Protein AF-A0A9Q4FGW5-F1 (afdb_monomer)

Solvent-accessible surface area (backbone atoms only — not comparable to full-atom values): 8728 Å² total; per-residue (Å²): 133,59,74,66,63,40,52,56,51,60,73,68,59,62,66,40,82,78,71,84,83,71,75,78,75,81,74,87,67,96,69,98,62,84,68,48,56,50,78,50,90,91,42,80,47,75,45,67,89,88,67,50,71,66,59,52,51,52,50,51,52,51,53,39,51,23,49,29,38,15,55,52,76,27,51,64,86,86,34,42,66,62,17,51,52,43,25,51,51,45,35,30,59,76,64,79,38,66,96,82,73,82,89,78,87,83,75,85,78,68,89,76,76,55,68,71,61,60,53,52,52,55,52,49,52,52,52,58,64,69,66,60,81,78,85,81,133

Sequence (137 aa):
MNTTDNLDYLAACELADCSPSLTAAHQSDEVEKTAEAAVVAGGLIAFGEGVSRQNKDDVMNSFLFATLVANRAFSAETQSDQWYDKFNEVLSKIGWLSTHWNYSRFNAGRQRFTMDEVGLEILGSAITAAALPGPAS

Radius of gyration: 24.51 Å; Cα contacts (8 Å, |Δi|>4): 76; chains: 1; bounding box: 68×37×58 Å

pLDDT: mean 70.68, std 16.22, range [40.19, 90.88]

Secondary structure (DSSP, 8-state):
--HHHHHHHHHH-PPPP--TT-------S------SEEEETTEEEE--TT--HHHHHHHHHHHHHHHHHHHHHS-TTT-HHHHHHHHHHHHHHHTSS-TT--------------HHHHHHHHHHHHHHHHTSPPPP-

Organism: Pseudomonas syringae (NCBI:txid317)

Nearest PDB structures (foldseek):
  8teu-assembly1_X  TM=2.795E-01  e=6.538E+00  Human herpesvirus 5 strain AD169

Foldseek 3Di:
DDLVVLVVVLVPQDFADPPPPDDPPPPPDDDPPPCQWDAAPNDIDGHDPPQDPVNVVVVRVQQNSLQRSLVVVDPCVPPVVSSVVSSVVSCVSVPNDDPPDDDDDDDPPDPPPDVVVVVVVVVVVVVVVVPDDDDDD

Structure (mmCIF, N/CA/C/O backbone):
data_AF-A0A9Q4FGW5-F1
#
_entry.id   AF-A0A9Q4FGW5-F1
#
loop_
_atom_site.group_PDB
_atom_site.id
_atom_site.type_symbol
_atom_site.label_atom_id
_atom_site.label_alt_id
_atom_site.label_comp_id
_atom_site.label_asym_id
_atom_site.label_entity_id
_atom_site.label_seq_id
_atom_site.pdbx_PDB_ins_code
_atom_site.Cartn_x
_atom_site.Cartn_y
_atom_site.Cartn_z
_atom_site.occupancy
_atom_site.B_iso_or_equiv
_atom_site.auth_seq_id
_atom_site.auth_comp_id
_atom_site.auth_asym_id
_atom_site.auth_atom_id
_atom_site.pdbx_PDB_model_num
ATOM 1 N N . MET A 1 1 ? -4.196 -18.764 -9.205 1.00 53.62 1 MET A N 1
ATOM 2 C CA . MET A 1 1 ? -5.269 -17.814 -9.572 1.00 53.62 1 MET A CA 1
ATOM 3 C C . MET A 1 1 ? -5.046 -17.449 -11.025 1.00 53.62 1 MET A C 1
ATOM 5 O O . MET A 1 1 ? -3.896 -17.206 -11.375 1.00 53.62 1 MET A O 1
ATOM 9 N N . ASN A 1 2 ? -6.071 -17.551 -11.872 1.00 69.81 2 ASN A N 1
ATOM 10 C CA . ASN A 1 2 ? -5.929 -17.319 -13.310 1.00 69.81 2 ASN A CA 1
ATOM 11 C C . ASN A 1 2 ? -5.838 -15.808 -13.575 1.00 69.81 2 ASN A C 1
ATOM 13 O O . ASN A 1 2 ? -6.463 -15.024 -12.866 1.00 69.81 2 ASN A O 1
ATOM 17 N N . THR A 1 3 ? -5.080 -15.383 -14.589 1.00 68.00 3 THR A N 1
ATOM 18 C CA . THR A 1 3 ? -4.897 -13.955 -14.926 1.00 68.00 3 THR A CA 1
ATOM 19 C C . THR A 1 3 ? -6.228 -13.227 -15.145 1.00 68.00 3 THR A C 1
ATOM 21 O O . THR A 1 3 ? -6.364 -12.070 -14.761 1.00 68.00 3 THR A O 1
ATOM 24 N N . THR A 1 4 ? -7.228 -13.917 -15.695 1.00 73.81 4 THR A N 1
ATOM 25 C CA . THR A 1 4 ? -8.579 -13.389 -15.933 1.00 73.81 4 THR A CA 1
ATOM 26 C C . THR A 1 4 ? -9.309 -13.039 -14.634 1.00 73.81 4 THR A C 1
ATOM 28 O O . THR A 1 4 ? -9.867 -11.953 -14.531 1.00 73.81 4 THR A O 1
ATOM 31 N N . ASP A 1 5 ? -9.193 -13.882 -13.601 1.00 76.38 5 ASP A N 1
ATOM 32 C CA . ASP A 1 5 ? -9.841 -13.658 -12.299 1.00 76.38 5 ASP A CA 1
ATOM 33 C C . ASP A 1 5 ? -9.329 -12.377 -11.614 1.00 76.38 5 ASP A C 1
ATOM 35 O O . ASP A 1 5 ? -10.052 -11.718 -10.867 1.00 76.38 5 ASP A O 1
ATOM 39 N N . ASN A 1 6 ? -8.060 -12.022 -11.845 1.00 78.62 6 ASN A N 1
ATOM 40 C CA . ASN A 1 6 ? -7.472 -10.801 -11.295 1.00 78.62 6 ASN A CA 1
ATOM 41 C C . ASN A 1 6 ? -7.976 -9.554 -12.029 1.00 78.62 6 ASN A C 1
ATOM 43 O O . ASN A 1 6 ? -8.219 -8.538 -11.387 1.00 78.62 6 ASN A O 1
ATOM 47 N N . LEU A 1 7 ? -8.161 -9.621 -13.349 1.00 78.38 7 LEU A N 1
ATOM 48 C CA . LEU A 1 7 ? -8.679 -8.493 -14.128 1.00 78.38 7 LEU A CA 1
ATOM 49 C C . LEU A 1 7 ? -10.136 -8.184 -13.767 1.00 78.38 7 LEU A C 1
ATOM 51 O O . LEU A 1 7 ? -10.475 -7.019 -13.564 1.00 78.38 7 LEU A O 1
ATOM 55 N N . ASP A 1 8 ? -10.961 -9.218 -13.602 1.00 81.25 8 ASP A N 1
ATOM 56 C CA . ASP A 1 8 ? -12.353 -9.064 -13.168 1.00 81.25 8 ASP A CA 1
ATOM 57 C C . ASP A 1 8 ? -12.439 -8.455 -11.760 1.00 81.25 8 ASP A C 1
ATOM 59 O O . ASP A 1 8 ? -13.256 -7.571 -11.498 1.00 81.25 8 ASP A O 1
ATOM 63 N N . TYR A 1 9 ? -11.542 -8.865 -10.858 1.00 81.31 9 TYR A N 1
ATOM 64 C CA . TYR A 1 9 ? -11.434 -8.282 -9.521 1.00 81.31 9 TYR A CA 1
ATOM 65 C C . TYR A 1 9 ? -11.062 -6.794 -9.557 1.00 81.31 9 TYR A C 1
ATOM 67 O O . TYR A 1 9 ? -11.653 -5.990 -8.835 1.00 81.31 9 TYR A O 1
ATOM 75 N N . LEU A 1 10 ? -10.093 -6.417 -10.396 1.00 80.31 10 LEU A N 1
ATOM 76 C CA . LEU A 1 10 ? -9.658 -5.026 -10.530 1.00 80.31 10 LEU A CA 1
ATOM 77 C C . LEU A 1 10 ? -10.776 -4.137 -11.075 1.00 80.31 10 LEU A C 1
ATOM 79 O O . LEU A 1 10 ? -10.964 -3.031 -10.577 1.00 80.31 10 LEU A O 1
ATOM 83 N N . ALA A 1 11 ? -11.545 -4.630 -12.047 1.00 80.31 11 ALA A N 1
ATOM 84 C CA . ALA A 1 11 ? -12.679 -3.903 -12.611 1.00 80.31 11 ALA A CA 1
ATOM 85 C C . ALA A 1 11 ? -13.827 -3.706 -11.605 1.00 80.31 11 ALA A C 1
ATOM 87 O O . ALA A 1 11 ? -14.559 -2.723 -11.693 1.00 80.31 11 ALA A O 1
ATOM 88 N N . ALA A 1 12 ? -13.981 -4.623 -10.647 1.00 81.56 12 ALA A N 1
ATOM 89 C CA . ALA A 1 12 ? -15.026 -4.567 -9.627 1.00 81.56 12 ALA A CA 1
ATOM 90 C C . ALA A 1 12 ? -14.671 -3.688 -8.413 1.00 81.56 12 ALA A C 1
ATOM 92 O O . ALA A 1 12 ? -15.526 -3.439 -7.563 1.00 81.56 12 ALA A O 1
ATOM 93 N N . CYS A 1 13 ? -13.419 -3.240 -8.292 1.00 80.75 13 CYS A N 1
ATOM 94 C CA . CYS A 1 13 ? -12.980 -2.429 -7.164 1.00 80.75 13 CYS A CA 1
ATOM 95 C C . CYS A 1 13 ? -13.549 -1.003 -7.246 1.00 80.75 13 CYS A C 1
ATOM 97 O O . CYS A 1 13 ? -13.153 -0.205 -8.093 1.00 80.75 13 CYS A O 1
ATOM 99 N N . GLU A 1 14 ? -14.438 -0.658 -6.314 1.00 79.12 14 GLU A N 1
ATOM 100 C CA . GLU A 1 14 ? -14.851 0.727 -6.093 1.00 79.12 14 GLU A CA 1
ATOM 101 C C . GLU A 1 14 ? -13.736 1.501 -5.380 1.00 79.12 14 GLU A C 1
ATOM 103 O O . GLU A 1 14 ? -13.194 1.056 -4.365 1.00 79.12 14 GLU A O 1
ATOM 108 N N . LEU A 1 15 ? -13.404 2.681 -5.899 1.00 80.50 15 LEU A N 1
ATOM 109 C CA . LEU A 1 15 ? -12.390 3.557 -5.322 1.00 80.50 15 LEU A CA 1
ATOM 110 C C . LEU A 1 15 ? -13.055 4.576 -4.400 1.00 80.50 15 LEU A C 1
ATOM 112 O O . LEU A 1 15 ? -14.123 5.102 -4.711 1.00 80.50 15 LEU A O 1
ATOM 116 N N . ALA A 1 16 ? -12.428 4.861 -3.260 1.00 74.94 16 ALA A N 1
ATOM 117 C CA . ALA A 1 16 ? -12.842 5.985 -2.436 1.00 74.94 16 ALA A CA 1
ATOM 118 C C . ALA A 1 16 ? -12.684 7.291 -3.226 1.00 74.94 16 ALA A C 1
ATOM 120 O O . ALA A 1 16 ? -11.712 7.452 -3.970 1.00 74.94 16 ALA A O 1
ATOM 121 N N . ASP A 1 17 ? -13.611 8.231 -3.030 1.00 69.44 17 ASP A N 1
ATOM 122 C CA . ASP A 1 17 ? -13.451 9.578 -3.563 1.00 69.44 17 ASP A CA 1
ATOM 123 C C . ASP A 1 17 ? -12.144 10.158 -3.030 1.00 69.44 17 ASP A C 1
ATOM 125 O O . ASP A 1 17 ? -11.882 10.163 -1.821 1.00 69.44 17 ASP A O 1
ATOM 129 N N . CYS A 1 18 ? -11.300 10.621 -3.949 1.00 51.88 18 CYS A N 1
ATOM 130 C CA . CYS A 1 18 ? -10.060 11.280 -3.593 1.00 51.88 18 CYS A CA 1
ATOM 131 C C . CYS A 1 18 ? -10.438 12.605 -2.921 1.00 51.88 18 CYS A C 1
ATOM 133 O O . CYS A 1 18 ? -10.700 13.602 -3.595 1.00 51.88 18 CYS A O 1
ATOM 135 N N . SER A 1 19 ? -10.536 12.613 -1.589 1.00 51.50 19 SER A N 1
ATOM 136 C CA . SER A 1 19 ? -10.643 13.867 -0.851 1.00 51.50 19 SER A CA 1
ATOM 137 C C . SER A 1 19 ? -9.413 14.696 -1.244 1.00 51.50 19 SER A C 1
ATOM 139 O O . SER A 1 19 ? -8.301 14.159 -1.195 1.00 51.50 19 SER A O 1
ATOM 141 N N . PRO A 1 20 ? -9.566 15.953 -1.699 1.00 45.78 20 PRO A N 1
ATOM 142 C CA . PRO A 1 20 ? -8.519 16.711 -2.388 1.00 45.78 20 PRO A CA 1
ATOM 143 C C . PRO A 1 20 ? -7.429 17.220 -1.432 1.00 45.78 20 PRO A C 1
ATOM 145 O O . PRO A 1 20 ? -6.968 18.352 -1.541 1.00 45.78 20 PRO A O 1
ATOM 148 N N . SER A 1 21 ? -7.030 16.424 -0.444 1.00 45.41 21 SER A N 1
ATOM 149 C CA . SER A 1 21 ? -6.097 16.865 0.582 1.00 45.41 21 SER A CA 1
ATOM 150 C C . SER A 1 21 ? -4.646 16.799 0.132 1.00 45.41 21 SER A C 1
ATOM 152 O O . SER A 1 21 ? -3.860 17.577 0.649 1.00 45.41 21 SER A O 1
ATOM 154 N N . LEU A 1 22 ? -4.281 15.981 -0.858 1.00 43.75 22 LEU A N 1
ATOM 155 C CA . LEU A 1 22 ? -2.959 16.024 -1.487 1.00 43.75 22 LEU A CA 1
ATOM 156 C C . LEU A 1 22 ? -3.075 15.496 -2.918 1.00 43.75 22 LEU A C 1
ATOM 158 O O . LEU A 1 22 ? -2.899 14.306 -3.172 1.00 43.75 22 LEU A O 1
ATOM 162 N N . THR A 1 23 ? -3.390 16.376 -3.867 1.00 40.19 23 THR A N 1
ATOM 163 C CA . THR A 1 23 ? -3.107 16.114 -5.279 1.00 40.19 23 THR A CA 1
ATOM 164 C C . THR A 1 23 ? -1.629 15.752 -5.369 1.00 40.19 23 THR A C 1
ATOM 166 O O . THR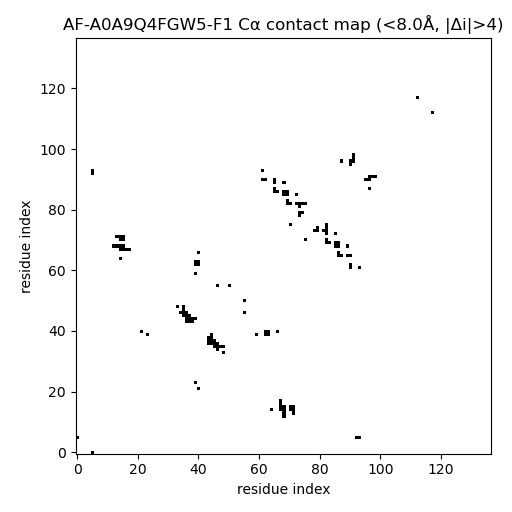 A 1 23 ? -0.770 16.594 -5.106 1.00 40.19 23 THR A O 1
ATOM 169 N N . ALA A 1 24 ? -1.323 14.499 -5.714 1.00 50.66 24 ALA A N 1
ATOM 170 C CA . ALA A 1 24 ? -0.016 14.167 -6.250 1.00 50.66 24 ALA A CA 1
ATOM 171 C C . ALA A 1 24 ? 0.160 15.095 -7.450 1.00 50.66 24 ALA A C 1
ATOM 173 O O . ALA A 1 24 ? -0.548 14.961 -8.449 1.00 50.66 24 ALA A O 1
ATOM 174 N N . ALA A 1 25 ? 0.996 16.120 -7.295 1.00 43.75 25 ALA A N 1
ATOM 175 C CA . ALA A 1 25 ? 1.327 16.999 -8.390 1.00 43.75 25 ALA A CA 1
ATOM 176 C C . ALA A 1 25 ? 1.893 16.097 -9.484 1.00 43.75 25 ALA A C 1
ATOM 178 O O . ALA A 1 25 ? 2.998 15.570 -9.357 1.00 43.75 25 ALA A O 1
ATOM 179 N N . HIS A 1 26 ? 1.118 15.885 -10.547 1.00 47.84 26 HIS A N 1
ATOM 180 C CA . HIS A 1 26 ? 1.668 15.429 -11.805 1.00 47.84 26 HIS A CA 1
ATOM 181 C C . HIS A 1 26 ? 2.501 16.600 -12.323 1.00 47.84 26 HIS A C 1
ATOM 183 O O . HIS A 1 26 ? 2.030 17.435 -13.090 1.00 47.84 26 HIS A O 1
ATOM 189 N N . GLN A 1 27 ? 3.711 16.734 -11.785 1.00 42.12 27 GLN A N 1
ATOM 190 C CA . GLN A 1 27 ? 4.684 17.705 -12.240 1.00 42.12 27 GLN A CA 1
ATOM 191 C C . GLN A 1 27 ? 5.262 17.156 -13.542 1.00 42.12 27 GLN A C 1
ATOM 193 O O . GLN A 1 27 ? 6.277 16.464 -13.587 1.00 42.12 27 GLN A O 1
ATOM 198 N N . SER A 1 28 ? 4.539 17.427 -14.621 1.00 49.47 28 SER A N 1
ATOM 199 C CA . SER A 1 28 ? 5.106 17.545 -15.951 1.00 49.47 28 SER A CA 1
ATOM 200 C C . SER A 1 28 ? 5.941 18.827 -15.979 1.00 49.47 28 SER A C 1
ATOM 202 O O . SER A 1 28 ? 5.411 19.876 -16.315 1.00 49.47 28 SER A O 1
ATOM 204 N N . ASP A 1 29 ? 7.182 18.754 -15.491 1.00 40.44 29 ASP A N 1
ATOM 205 C CA . ASP A 1 29 ? 8.334 19.478 -16.052 1.00 40.44 29 ASP A CA 1
ATOM 206 C C . ASP A 1 29 ? 9.633 19.156 -15.282 1.00 40.44 29 ASP A C 1
ATOM 208 O O . ASP A 1 29 ? 9.776 19.449 -14.096 1.00 40.44 29 ASP A O 1
ATOM 212 N N . GLU A 1 30 ? 10.561 18.511 -15.995 1.00 49.81 30 GLU A N 1
ATOM 213 C CA . GLU A 1 30 ? 11.989 18.855 -16.079 1.00 49.81 30 GLU A CA 1
ATOM 214 C C . GLU A 1 30 ? 12.704 19.325 -14.789 1.00 49.81 30 GLU A C 1
ATOM 216 O O . GLU A 1 30 ? 13.130 20.471 -14.687 1.00 49.81 30 GLU A O 1
AT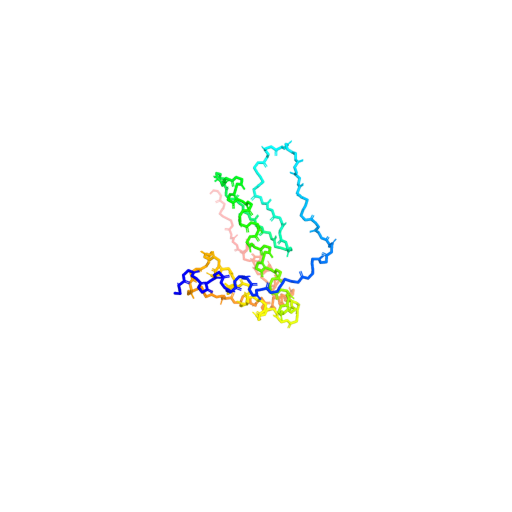OM 221 N N . VAL A 1 31 ? 12.959 18.408 -13.848 1.00 41.88 31 VAL A N 1
ATOM 222 C CA . VAL A 1 31 ? 14.269 18.300 -13.173 1.00 41.88 31 VAL A CA 1
ATOM 223 C C . VAL A 1 31 ? 14.511 16.817 -12.905 1.00 41.88 31 VAL A C 1
ATOM 225 O O . VAL A 1 31 ? 13.873 16.219 -12.039 1.00 41.88 31 VAL A O 1
ATOM 228 N N . GLU A 1 32 ? 15.444 16.213 -13.639 1.00 48.41 32 GLU A N 1
ATOM 229 C CA . GLU A 1 32 ? 15.972 14.868 -13.391 1.00 48.41 32 GLU A CA 1
ATOM 230 C C . GLU A 1 32 ? 16.806 14.866 -12.097 1.00 48.41 32 GLU A C 1
ATOM 232 O O . GLU A 1 32 ? 18.022 14.713 -12.080 1.00 48.41 32 GLU A O 1
ATOM 237 N N . LYS A 1 33 ? 16.145 15.096 -10.966 1.00 48.09 33 LYS A N 1
ATOM 238 C CA . LYS A 1 33 ? 16.661 14.716 -9.663 1.00 48.09 33 LYS A CA 1
ATOM 239 C C . LYS A 1 33 ? 15.972 13.406 -9.359 1.00 48.09 33 LYS A C 1
ATOM 241 O O . LYS A 1 33 ? 14.769 13.400 -9.116 1.00 48.09 33 LYS A O 1
ATOM 246 N N . THR A 1 34 ? 16.712 12.304 -9.441 1.00 55.47 34 THR A N 1
ATOM 247 C CA . THR A 1 34 ? 16.261 10.969 -9.044 1.00 55.47 34 THR A CA 1
ATOM 248 C C . THR A 1 34 ? 15.572 11.083 -7.689 1.00 55.47 34 THR A C 1
ATOM 250 O O . THR A 1 34 ? 16.238 11.158 -6.663 1.00 55.47 34 THR A O 1
ATOM 253 N N . ALA A 1 35 ? 14.238 11.177 -7.678 1.00 58.34 35 ALA A N 1
ATOM 254 C CA . ALA A 1 35 ? 13.490 11.234 -6.436 1.00 58.34 35 ALA A CA 1
ATOM 255 C C . ALA A 1 35 ? 13.731 9.893 -5.744 1.00 58.34 35 ALA A C 1
ATOM 257 O O . ALA A 1 35 ? 13.319 8.841 -6.243 1.00 58.34 35 ALA A O 1
ATOM 258 N N . GLU A 1 36 ? 14.527 9.944 -4.683 1.00 72.31 36 GLU A N 1
ATOM 259 C CA . GLU A 1 36 ? 14.948 8.797 -3.881 1.00 72.31 36 GLU A CA 1
ATOM 260 C C . GLU A 1 36 ? 13.845 8.404 -2.894 1.00 72.31 36 GLU A C 1
ATOM 262 O O . GLU A 1 36 ? 13.839 7.303 -2.364 1.00 72.31 36 GLU A O 1
ATOM 267 N N . ALA A 1 37 ? 12.856 9.279 -2.692 1.00 78.00 37 ALA A N 1
ATOM 268 C CA . ALA A 1 37 ? 11.631 8.963 -1.984 1.00 78.00 37 ALA A CA 1
ATOM 269 C C . ALA A 1 37 ? 10.441 9.779 -2.511 1.00 78.00 37 ALA A C 1
ATOM 271 O O . ALA A 1 37 ? 10.613 10.890 -3.015 1.00 78.00 37 ALA A O 1
ATOM 272 N N . ALA A 1 38 ? 9.236 9.230 -2.368 1.00 82.44 38 ALA A N 1
ATOM 273 C CA . ALA A 1 38 ? 7.966 9.878 -2.675 1.00 82.44 38 ALA A CA 1
ATOM 274 C C . ALA A 1 38 ? 6.945 9.617 -1.560 1.00 82.44 38 ALA A C 1
ATOM 276 O O . ALA A 1 38 ? 6.966 8.567 -0.920 1.00 82.44 38 ALA A O 1
ATOM 277 N N . VAL A 1 39 ? 6.034 10.566 -1.341 1.00 83.12 39 VAL A N 1
ATOM 278 C CA . VAL A 1 39 ? 4.896 10.394 -0.429 1.00 83.12 39 VAL A CA 1
ATOM 279 C C . VAL A 1 39 ? 3.650 10.112 -1.259 1.00 83.12 39 VAL A C 1
ATOM 281 O O . VAL A 1 39 ? 3.278 10.924 -2.104 1.00 83.12 39 VAL A O 1
ATOM 284 N N . VAL A 1 40 ? 2.998 8.976 -1.020 1.00 81.81 40 VAL A N 1
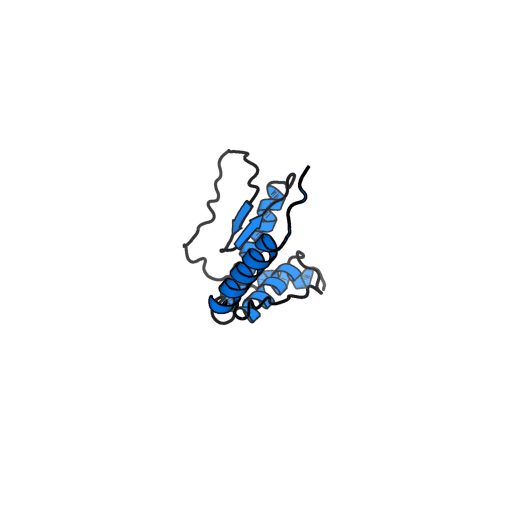ATOM 285 C CA . VAL A 1 40 ? 1.808 8.529 -1.755 1.00 81.81 40 VAL A CA 1
ATOM 286 C C . VAL A 1 40 ? 0.737 8.109 -0.762 1.00 81.81 40 VAL A C 1
ATOM 288 O O . VAL A 1 40 ? 0.979 7.257 0.085 1.00 81.81 40 VAL A O 1
ATOM 291 N N . ALA A 1 41 ? -0.449 8.717 -0.856 1.00 78.25 41 ALA A N 1
ATOM 292 C CA . ALA A 1 41 ? -1.609 8.391 -0.021 1.00 78.25 41 ALA A CA 1
ATOM 293 C C . ALA A 1 41 ? -1.324 8.366 1.502 1.00 78.25 41 ALA A C 1
ATOM 295 O O . ALA A 1 41 ? -1.903 7.578 2.243 1.00 78.25 41 ALA A O 1
ATOM 296 N N . GLY A 1 42 ? -0.406 9.224 1.964 1.00 77.94 42 GLY A N 1
ATOM 297 C CA . GLY A 1 42 ? 0.023 9.302 3.367 1.00 77.94 42 GLY A CA 1
ATOM 298 C C . GLY A 1 42 ? 1.158 8.345 3.761 1.00 77.94 42 GLY A C 1
ATOM 299 O O . GLY A 1 42 ? 1.649 8.437 4.882 1.00 77.94 42 GLY A O 1
ATOM 300 N N . GLY A 1 43 ? 1.611 7.467 2.860 1.00 77.94 43 GLY A N 1
ATOM 301 C CA . GLY A 1 43 ? 2.777 6.598 3.044 1.00 77.94 43 GLY A CA 1
ATOM 302 C C . GLY A 1 43 ? 4.045 7.154 2.390 1.00 77.94 43 GLY A C 1
ATOM 303 O O . GLY A 1 43 ? 3.972 7.842 1.376 1.00 77.94 43 GLY A O 1
ATOM 304 N N . LEU A 1 44 ? 5.215 6.847 2.959 1.00 83.31 44 LEU A N 1
ATOM 305 C CA . LEU A 1 44 ? 6.524 7.182 2.388 1.00 83.31 44 LEU A CA 1
ATOM 306 C C . LEU A 1 44 ? 7.102 5.962 1.660 1.00 83.31 44 LEU A C 1
ATOM 308 O O . LEU A 1 44 ? 7.253 4.899 2.259 1.00 83.31 44 LEU A O 1
ATOM 312 N N . ILE A 1 45 ? 7.458 6.131 0.390 1.00 85.19 45 ILE A N 1
ATOM 313 C CA . ILE A 1 45 ? 8.088 5.110 -0.450 1.00 85.19 45 ILE A CA 1
ATOM 314 C C . ILE A 1 45 ? 9.500 5.581 -0.773 1.00 85.19 45 ILE A C 1
ATOM 316 O O . ILE A 1 45 ? 9.662 6.637 -1.378 1.00 85.19 45 ILE A O 1
ATOM 320 N N . ALA A 1 46 ? 10.513 4.808 -0.384 1.00 86.06 46 ALA A N 1
ATOM 321 C CA . ALA A 1 46 ? 11.900 5.046 -0.773 1.00 86.06 46 ALA A CA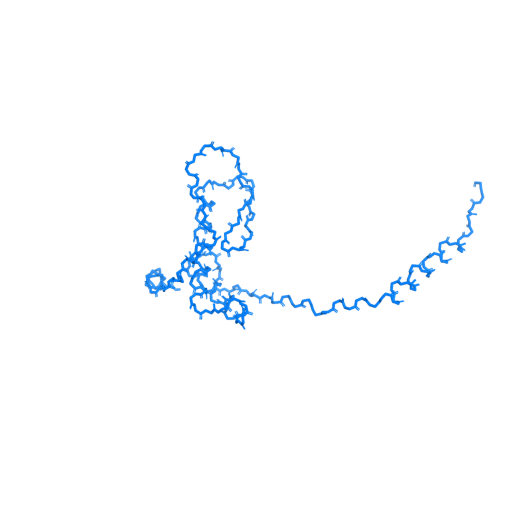 1
ATOM 322 C C . ALA A 1 46 ? 12.260 4.189 -1.996 1.00 86.06 46 ALA A C 1
ATOM 324 O O . ALA A 1 46 ? 11.949 2.999 -2.046 1.00 86.06 46 ALA A O 1
ATOM 325 N N . PHE A 1 47 ? 12.926 4.793 -2.974 1.00 85.44 47 PHE A N 1
ATOM 326 C CA . PHE A 1 47 ? 13.413 4.156 -4.189 1.00 85.44 47 PHE A CA 1
ATOM 327 C C . PHE A 1 47 ? 14.931 4.034 -4.134 1.00 85.44 47 PHE A C 1
ATOM 329 O O . PHE A 1 47 ? 15.627 5.022 -3.916 1.00 85.44 47 PHE A O 1
ATOM 336 N N . GLY A 1 48 ? 15.439 2.829 -4.390 1.00 83.38 48 GLY A N 1
ATOM 337 C CA . GLY A 1 48 ? 16.872 2.618 -4.562 1.00 83.38 48 GLY A CA 1
ATOM 338 C C . GLY A 1 48 ? 17.427 3.333 -5.798 1.00 83.38 48 GLY A C 1
ATOM 339 O O . GLY A 1 48 ? 16.696 3.710 -6.722 1.00 83.38 48 GLY A O 1
ATOM 340 N N . GLU A 1 49 ? 18.746 3.485 -5.826 1.00 79.94 49 GLU A N 1
ATOM 341 C CA . GLU A 1 49 ? 19.456 3.982 -6.999 1.00 79.94 49 GLU A CA 1
ATOM 342 C C . GLU A 1 49 ? 19.236 3.046 -8.204 1.00 79.94 49 GLU A C 1
ATOM 344 O O . GLU A 1 49 ? 19.178 1.823 -8.065 1.00 79.94 49 GLU A O 1
ATOM 349 N N . GLY A 1 50 ? 19.068 3.617 -9.400 1.00 80.31 50 GLY A N 1
ATOM 350 C CA . GLY A 1 50 ? 18.868 2.850 -10.636 1.00 80.31 50 GLY A CA 1
ATOM 351 C C . GLY A 1 50 ? 17.427 2.408 -10.928 1.00 80.31 50 GLY A C 1
ATOM 352 O O . GLY A 1 50 ? 17.188 1.782 -11.960 1.00 80.31 50 GLY A O 1
ATOM 353 N N . VAL A 1 51 ? 16.444 2.751 -10.086 1.00 82.31 51 VAL A N 1
ATOM 354 C CA . VAL A 1 51 ? 15.025 2.522 -10.418 1.00 82.31 51 VAL A CA 1
ATOM 355 C C . VAL A 1 51 ? 14.590 3.496 -11.518 1.00 82.31 51 VAL A C 1
ATOM 357 O O . VAL A 1 51 ? 14.688 4.715 -11.354 1.00 82.31 51 VAL A O 1
ATOM 360 N N . SER A 1 52 ? 14.090 2.960 -12.634 1.00 85.75 52 SER A N 1
ATOM 361 C CA . SER A 1 52 ? 13.603 3.760 -13.764 1.00 85.75 52 SER A CA 1
ATOM 362 C C . SER A 1 52 ? 12.397 4.617 -13.369 1.00 85.75 52 SER A C 1
ATOM 364 O O . SER A 1 52 ? 11.627 4.255 -12.480 1.00 85.75 52 SER A O 1
ATOM 366 N N . ARG A 1 53 ? 12.187 5.740 -14.066 1.00 83.25 53 ARG A N 1
ATOM 367 C CA . ARG A 1 53 ? 11.014 6.601 -13.844 1.00 83.25 53 ARG A CA 1
ATOM 368 C C . ARG A 1 53 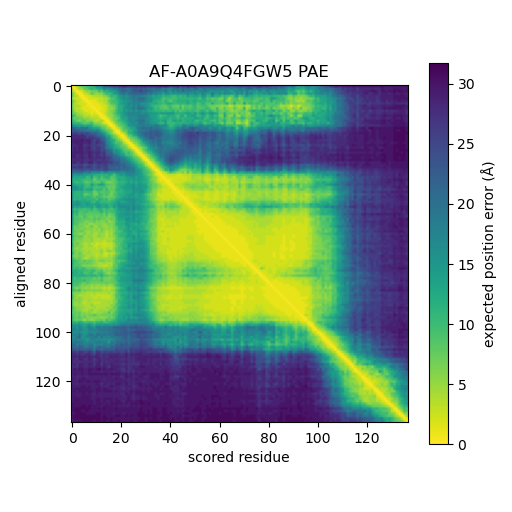? 9.699 5.828 -13.982 1.00 83.25 53 ARG A C 1
ATOM 370 O O . ARG A 1 53 ? 8.847 5.947 -13.112 1.00 83.25 53 ARG A O 1
ATOM 377 N N . GLN A 1 54 ? 9.585 4.986 -15.010 1.00 86.44 54 GLN A N 1
ATOM 378 C CA . GLN A 1 54 ? 8.399 4.158 -15.230 1.00 86.44 54 GLN A CA 1
ATOM 379 C C . GLN A 1 54 ? 8.125 3.233 -14.041 1.00 86.44 54 GLN A C 1
ATOM 381 O O . GLN A 1 54 ? 7.009 3.197 -13.539 1.00 86.44 54 GLN A O 1
ATOM 386 N N . ASN A 1 55 ? 9.153 2.552 -13.527 1.00 86.00 55 ASN A N 1
ATOM 387 C CA . ASN A 1 55 ? 8.980 1.652 -12.391 1.00 86.00 55 ASN A CA 1
ATOM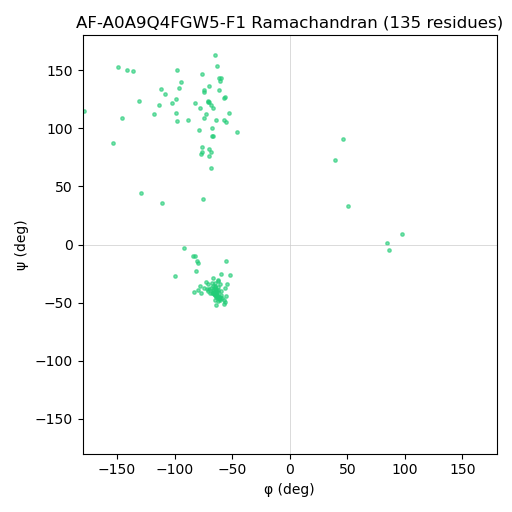 388 C C . ASN A 1 55 ? 8.558 2.414 -11.128 1.00 86.00 55 ASN A C 1
ATOM 390 O O . ASN A 1 55 ? 7.772 1.898 -10.337 1.00 86.00 55 ASN A O 1
ATOM 394 N N . LYS A 1 56 ? 9.060 3.641 -10.927 1.00 85.81 56 LYS A N 1
ATOM 395 C CA . LYS A 1 56 ? 8.600 4.501 -9.826 1.00 85.81 56 LYS A CA 1
ATOM 396 C C . LYS A 1 56 ? 7.124 4.838 -9.988 1.00 85.81 56 LYS A C 1
ATOM 398 O O . LYS A 1 56 ? 6.367 4.668 -9.037 1.00 85.81 56 LYS A O 1
ATOM 403 N N . ASP A 1 57 ? 6.719 5.264 -11.182 1.00 86.50 57 ASP A N 1
ATOM 404 C CA . ASP A 1 57 ? 5.330 5.611 -11.489 1.00 86.50 57 ASP A CA 1
ATOM 405 C C . ASP A 1 57 ? 4.397 4.404 -11.276 1.00 86.50 57 ASP A C 1
ATOM 407 O O . ASP A 1 57 ? 3.360 4.535 -10.626 1.00 86.50 57 ASP A O 1
ATOM 411 N N . ASP A 1 58 ? 4.796 3.209 -11.714 1.00 87.56 58 ASP A N 1
ATOM 412 C CA . ASP A 1 58 ? 4.019 1.975 -11.546 1.00 87.56 58 ASP A CA 1
ATOM 413 C C . ASP A 1 58 ? 3.839 1.593 -10.069 1.00 87.56 58 ASP A C 1
ATOM 415 O O . ASP A 1 58 ? 2.737 1.221 -9.648 1.00 87.56 58 ASP A O 1
ATOM 419 N N . VAL A 1 59 ? 4.896 1.730 -9.259 1.00 88.44 59 VAL A N 1
ATOM 420 C CA . VAL A 1 59 ? 4.842 1.498 -7.806 1.00 88.44 59 VAL A CA 1
ATOM 421 C C . VAL A 1 59 ? 3.921 2.514 -7.133 1.00 88.44 59 VAL A C 1
ATOM 423 O O . VAL A 1 59 ? 3.053 2.126 -6.351 1.00 88.44 59 VAL A O 1
ATOM 426 N N . MET A 1 60 ? 4.070 3.804 -7.447 1.00 88.81 60 MET A N 1
ATOM 427 C CA . MET A 1 60 ? 3.247 4.865 -6.857 1.00 88.81 60 MET A CA 1
ATOM 428 C C . MET A 1 60 ? 1.767 4.687 -7.210 1.00 88.81 60 MET A C 1
ATOM 430 O O . MET A 1 60 ? 0.912 4.752 -6.327 1.00 88.81 60 MET A O 1
ATOM 434 N N . ASN A 1 61 ? 1.459 4.399 -8.475 1.00 89.50 61 ASN A N 1
ATOM 435 C CA . ASN A 1 61 ? 0.089 4.180 -8.935 1.00 89.50 61 ASN A CA 1
ATOM 436 C C . ASN A 1 61 ? -0.537 2.940 -8.288 1.00 89.50 61 ASN A C 1
ATOM 438 O O . ASN A 1 61 ? -1.680 2.992 -7.833 1.00 89.50 61 ASN A O 1
ATOM 442 N N . SER A 1 62 ? 0.218 1.845 -8.185 1.00 89.88 62 SER A N 1
ATOM 443 C CA . SER A 1 62 ? -0.257 0.615 -7.541 1.00 89.88 62 SER A CA 1
ATOM 444 C C . SER A 1 62 ? -0.521 0.810 -6.048 1.00 89.88 62 SER A C 1
ATOM 446 O O . SER A 1 62 ? -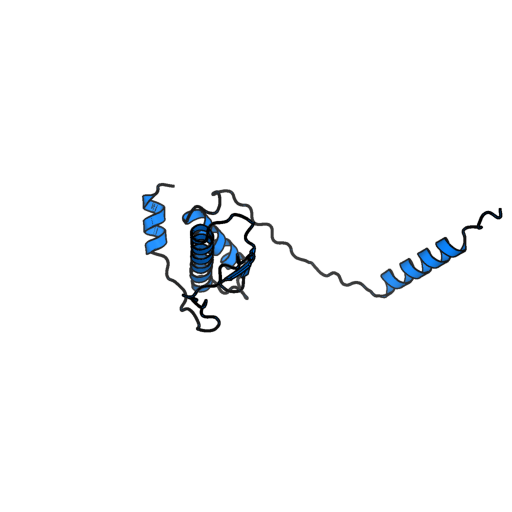1.537 0.348 -5.527 1.00 89.88 62 SER A O 1
ATOM 448 N N . PHE A 1 63 ? 0.369 1.529 -5.360 1.00 90.12 63 PHE A N 1
ATOM 449 C CA . PHE A 1 63 ? 0.221 1.854 -3.944 1.00 90.12 63 PHE A CA 1
ATOM 450 C C . PHE A 1 63 ? -1.002 2.743 -3.691 1.00 90.12 63 PHE A C 1
ATOM 452 O O . PHE A 1 63 ? -1.791 2.487 -2.776 1.00 90.12 63 PHE A O 1
ATOM 459 N N . LEU A 1 64 ? -1.188 3.772 -4.523 1.00 89.25 64 LEU A N 1
ATOM 460 C CA . LEU A 1 64 ? -2.347 4.656 -4.456 1.00 89.25 64 LEU A CA 1
ATOM 461 C C . LEU A 1 64 ? -3.645 3.879 -4.692 1.00 89.25 64 LEU A C 1
ATOM 463 O O . LEU A 1 64 ? -4.582 4.013 -3.909 1.00 89.25 64 LEU A O 1
ATOM 467 N N . PHE A 1 65 ? -3.688 3.033 -5.724 1.00 89.69 65 PHE A N 1
ATOM 468 C CA . PHE A 1 65 ? -4.852 2.205 -6.026 1.00 89.69 65 PHE A CA 1
ATOM 469 C C . PHE A 1 65 ? -5.230 1.309 -4.842 1.00 89.69 65 PHE A C 1
ATOM 471 O O . PHE A 1 65 ? -6.369 1.349 -4.378 1.00 89.69 65 PHE A O 1
ATOM 478 N N . ALA A 1 66 ? -4.267 0.563 -4.291 1.00 90.19 66 ALA A N 1
ATOM 479 C CA . ALA A 1 66 ? -4.512 -0.306 -3.142 1.00 90.19 66 ALA A CA 1
ATOM 480 C C . ALA A 1 66 ? -5.025 0.474 -1.921 1.00 90.19 66 ALA A C 1
ATOM 482 O O . ALA A 1 66 ? -5.954 0.033 -1.243 1.00 90.19 66 ALA A O 1
ATOM 483 N N . THR A 1 67 ? -4.474 1.665 -1.683 1.00 88.88 67 THR A N 1
ATOM 484 C CA . THR A 1 67 ? -4.906 2.549 -0.594 1.00 88.88 67 THR A CA 1
ATOM 485 C C . THR A 1 67 ? -6.342 3.039 -0.785 1.00 88.88 67 THR A C 1
ATOM 487 O O . THR A 1 67 ? -7.123 3.040 0.164 1.00 88.88 67 THR A O 1
ATOM 490 N N . LEU A 1 68 ? -6.724 3.431 -2.002 1.00 88.62 68 LEU A N 1
ATOM 491 C CA . LEU A 1 68 ? -8.078 3.909 -2.302 1.00 88.62 68 LEU A CA 1
ATOM 492 C C . LEU A 1 68 ? -9.129 2.803 -2.164 1.00 88.62 68 LEU A C 1
ATOM 494 O O . LEU A 1 68 ? -10.204 3.058 -1.621 1.00 88.62 68 LEU A O 1
ATOM 498 N N . VAL A 1 69 ? -8.813 1.581 -2.601 1.00 89.00 69 VAL A N 1
ATOM 499 C CA . VAL A 1 69 ? -9.690 0.413 -2.413 1.00 89.00 69 VAL A CA 1
ATOM 500 C C . VAL A 1 69 ? -9.845 0.085 -0.926 1.00 89.00 69 VAL A C 1
ATOM 502 O O . VAL A 1 69 ? -10.958 -0.145 -0.450 1.00 89.00 69 VAL A O 1
ATOM 505 N N . ALA A 1 70 ? -8.751 0.109 -0.161 1.00 89.06 70 ALA A N 1
ATOM 506 C CA . ALA A 1 70 ? -8.796 -0.145 1.277 1.00 89.06 70 ALA A CA 1
ATOM 507 C C . ALA A 1 70 ? -9.584 0.941 2.031 1.00 89.06 70 ALA A C 1
ATOM 509 O O . ALA A 1 70 ? -10.432 0.609 2.856 1.00 89.06 70 ALA A O 1
ATOM 510 N N . ASN A 1 71 ? -9.382 2.222 1.693 1.00 89.31 71 ASN A N 1
ATOM 511 C CA . ASN A 1 71 ? -10.119 3.357 2.265 1.00 89.31 71 ASN A CA 1
ATOM 512 C C . ASN A 1 71 ? -11.621 3.309 1.964 1.00 89.31 71 ASN A C 1
ATOM 514 O O . ASN A 1 71 ? -12.423 3.799 2.758 1.00 89.31 71 ASN A O 1
ATOM 518 N N . ARG A 1 72 ? -12.016 2.740 0.818 1.00 88.50 72 ARG A N 1
ATOM 519 C CA . ARG A 1 72 ? -13.429 2.549 0.470 1.00 88.50 72 ARG A CA 1
ATOM 520 C C . ARG A 1 72 ? -14.083 1.494 1.352 1.00 88.50 72 ARG A C 1
ATOM 522 O O . ARG A 1 72 ? -15.224 1.673 1.767 1.00 88.50 72 ARG A O 1
ATOM 529 N N . ALA A 1 73 ? -13.374 0.398 1.608 1.00 87.19 73 ALA A N 1
ATOM 530 C CA . ALA A 1 73 ? -13.897 -0.733 2.362 1.00 87.19 73 ALA A CA 1
ATOM 531 C C . ALA A 1 73 ? -13.867 -0.498 3.881 1.00 87.19 73 ALA A C 1
ATOM 533 O O . ALA A 1 73 ? -14.805 -0.878 4.580 1.00 87.19 73 ALA A O 1
ATOM 534 N N . PHE A 1 74 ? -12.807 0.133 4.393 1.00 88.56 74 PHE A N 1
ATOM 535 C CA . PHE A 1 74 ? -12.547 0.258 5.825 1.00 88.56 74 PHE A CA 1
ATOM 536 C C . PHE A 1 74 ? -11.970 1.632 6.182 1.00 88.56 74 PHE A C 1
ATOM 538 O O . PHE A 1 74 ? -11.249 2.258 5.411 1.00 88.56 74 PHE A O 1
ATOM 545 N N . SER A 1 75 ? -12.248 2.096 7.400 1.00 84.62 75 SER A N 1
ATOM 546 C CA . SER A 1 75 ? -11.613 3.299 7.950 1.00 84.62 75 SER A CA 1
ATOM 547 C C . SER A 1 75 ? -10.247 2.938 8.534 1.00 84.62 75 SER A C 1
ATOM 549 O O . SER A 1 75 ? -10.172 2.134 9.463 1.00 84.62 75 SER A O 1
ATOM 551 N N . ALA A 1 76 ? -9.179 3.568 8.037 1.00 80.19 76 ALA A N 1
ATOM 552 C CA . ALA A 1 76 ? -7.811 3.327 8.503 1.00 80.19 76 ALA A CA 1
ATOM 553 C C . ALA A 1 76 ? -7.605 3.628 10.004 1.00 80.19 76 ALA A C 1
ATOM 555 O O . ALA A 1 76 ? -6.731 3.039 10.634 1.00 80.19 76 ALA A O 1
ATOM 556 N N . GLU A 1 77 ? -8.416 4.512 10.595 1.00 81.62 77 GLU A N 1
ATOM 557 C CA . GLU A 1 77 ? -8.291 4.912 12.005 1.00 81.62 77 GLU A CA 1
ATOM 558 C C . GLU A 1 77 ? -8.973 3.936 12.968 1.00 81.62 77 GLU A C 1
ATOM 560 O O . GLU A 1 77 ? -8.448 3.631 14.037 1.00 81.62 77 GLU A O 1
ATOM 565 N N . THR A 1 78 ? -10.157 3.445 12.596 1.00 84.31 78 THR A N 1
ATOM 566 C CA . THR A 1 78 ? -10.993 2.616 13.482 1.00 84.31 78 THR A CA 1
ATOM 567 C C . THR A 1 78 ? -10.876 1.124 13.188 1.00 84.31 78 THR A C 1
ATOM 569 O O . THR A 1 78 ? -11.069 0.305 14.083 1.00 84.31 78 THR A O 1
ATOM 572 N N . GLN A 1 79 ? -10.545 0.762 11.948 1.00 87.31 79 GLN A N 1
ATOM 573 C CA . GLN A 1 79 ? -10.513 -0.610 11.441 1.00 87.31 79 GLN A CA 1
ATOM 574 C C . GLN A 1 79 ? -9.172 -0.905 10.757 1.00 87.31 79 GLN A C 1
ATOM 576 O O . GLN A 1 79 ? -9.126 -1.494 9.679 1.00 87.31 79 GLN A O 1
ATOM 581 N N . SER A 1 80 ? -8.073 -0.485 11.389 1.00 85.06 80 SER A N 1
ATOM 582 C CA . SER A 1 80 ? -6.725 -0.556 10.817 1.00 85.06 80 SER A CA 1
ATOM 583 C C . SER A 1 80 ? -6.300 -1.965 10.395 1.00 85.06 80 SER A C 1
ATOM 585 O O . SER A 1 80 ? -5.692 -2.097 9.340 1.00 85.06 80 SER A O 1
ATOM 587 N N . ASP A 1 81 ? -6.662 -3.012 11.145 1.00 85.56 81 ASP A N 1
ATOM 588 C CA . ASP A 1 81 ? -6.336 -4.401 10.777 1.00 85.56 81 ASP A CA 1
ATOM 589 C C . ASP A 1 81 ? -7.016 -4.816 9.464 1.00 85.56 81 ASP A C 1
ATOM 591 O O . ASP A 1 81 ? -6.351 -5.226 8.518 1.00 85.56 81 ASP A O 1
ATOM 595 N N . GLN A 1 82 ? -8.337 -4.626 9.372 1.00 88.38 82 GLN A N 1
ATOM 596 C CA . GLN A 1 82 ? -9.122 -4.978 8.181 1.00 88.38 82 GLN A CA 1
ATOM 597 C C . GLN A 1 82 ? -8.716 -4.136 6.968 1.00 88.38 82 GLN A C 1
ATOM 599 O O . GLN A 1 82 ? -8.661 -4.631 5.842 1.00 88.38 82 GLN A O 1
ATOM 604 N N . TRP A 1 83 ? -8.392 -2.864 7.204 1.00 90.88 83 TRP A N 1
ATOM 605 C CA . TRP A 1 83 ? -7.848 -1.981 6.184 1.00 90.88 83 TRP A CA 1
ATOM 606 C C . TRP A 1 83 ? -6.521 -2.518 5.633 1.00 90.88 83 TRP A C 1
ATOM 608 O O . TRP A 1 83 ? -6.342 -2.581 4.417 1.00 90.88 83 TRP A O 1
ATOM 618 N N . TYR A 1 84 ? -5.614 -2.959 6.511 1.00 87.38 84 TYR A N 1
ATOM 619 C CA . TYR A 1 84 ? -4.296 -3.463 6.121 1.00 87.38 84 TYR A CA 1
ATOM 620 C C . TYR A 1 84 ? -4.381 -4.817 5.409 1.00 87.38 84 TYR A C 1
ATOM 622 O O . TYR A 1 84 ? -3.679 -5.046 4.422 1.00 87.38 84 TYR A O 1
ATOM 630 N N . ASP A 1 85 ? -5.281 -5.692 5.858 1.00 89.38 85 ASP A N 1
ATOM 631 C CA . ASP A 1 85 ? -5.588 -6.950 5.178 1.00 89.38 85 ASP A CA 1
ATOM 632 C C . ASP A 1 85 ? -6.113 -6.684 3.764 1.00 89.38 85 ASP A C 1
ATOM 634 O O . ASP A 1 85 ? -5.633 -7.287 2.8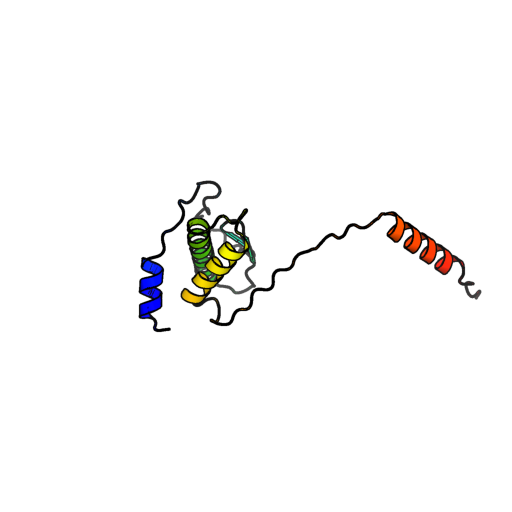00 1.00 89.38 85 ASP A O 1
ATOM 638 N N . LYS A 1 86 ? -7.029 -5.716 3.609 1.00 89.69 86 LYS A N 1
ATOM 639 C CA . LYS A 1 86 ? -7.574 -5.355 2.297 1.00 89.69 86 LYS A CA 1
ATOM 640 C C . LYS A 1 86 ? -6.520 -4.751 1.375 1.00 89.69 86 LYS A C 1
ATOM 642 O O . LYS A 1 86 ? -6.448 -5.109 0.202 1.00 89.69 86 LYS A O 1
ATOM 647 N N . PHE A 1 87 ? -5.685 -3.865 1.903 1.00 89.62 87 PHE A N 1
ATOM 648 C CA . PHE A 1 87 ? -4.567 -3.272 1.177 1.00 89.62 87 PHE A CA 1
ATOM 649 C C . PHE A 1 87 ? -3.600 -4.344 0.639 1.00 89.62 87 PHE A C 1
ATOM 651 O O . PHE A 1 87 ? -3.259 -4.339 -0.547 1.00 89.62 87 PHE A O 1
ATOM 658 N N . ASN A 1 88 ? -3.212 -5.311 1.479 1.00 88.75 88 ASN A N 1
ATOM 659 C CA . ASN A 1 88 ? -2.329 -6.411 1.076 1.00 88.75 88 ASN A CA 1
ATOM 660 C C . ASN A 1 88 ? -2.995 -7.374 0.085 1.00 88.75 88 ASN A C 1
ATOM 662 O O . ASN A 1 88 ? -2.333 -7.847 -0.840 1.00 88.75 88 ASN A O 1
ATOM 666 N N . GLU A 1 89 ? -4.294 -7.647 0.243 1.00 88.25 89 GLU A N 1
ATOM 667 C CA . GLU A 1 89 ? -5.072 -8.436 -0.717 1.00 88.25 89 GLU A CA 1
ATOM 668 C C . GLU A 1 89 ? -4.978 -7.812 -2.115 1.00 88.25 89 GLU A C 1
ATOM 670 O O . GLU A 1 89 ? -4.618 -8.494 -3.076 1.00 88.25 89 GLU A O 1
ATOM 675 N N . VAL A 1 90 ? -5.221 -6.502 -2.224 1.00 89.50 90 VAL A N 1
ATOM 676 C CA . VAL A 1 90 ? -5.179 -5.773 -3.499 1.00 89.50 90 VAL A CA 1
ATOM 677 C C . VAL A 1 90 ? -3.774 -5.788 -4.104 1.00 89.50 90 VAL A C 1
ATOM 679 O O . VAL A 1 90 ? -3.619 -6.096 -5.286 1.00 89.50 90 VAL A O 1
ATOM 682 N N . LEU A 1 91 ? -2.729 -5.538 -3.310 1.00 88.88 91 LEU A N 1
ATOM 683 C CA . LEU A 1 91 ? -1.349 -5.618 -3.798 1.00 88.88 91 LEU A CA 1
ATOM 684 C C . LEU A 1 91 ? -0.966 -7.029 -4.263 1.00 88.88 91 LEU A C 1
ATOM 686 O O . LEU A 1 91 ? -0.255 -7.171 -5.259 1.00 88.88 91 LEU A O 1
ATOM 690 N N . SER A 1 92 ? -1.454 -8.080 -3.599 1.00 87.19 92 SER A N 1
ATOM 691 C CA . SER A 1 92 ? -1.242 -9.456 -4.059 1.00 87.19 92 SER A CA 1
ATOM 692 C C . SER A 1 92 ? -1.959 -9.731 -5.384 1.00 87.19 92 SER A C 1
ATOM 694 O O . SER A 1 92 ? -1.385 -10.359 -6.272 1.00 87.19 92 SER A O 1
ATOM 696 N N . LYS A 1 93 ? -3.173 -9.197 -5.568 1.00 85.94 93 LYS A N 1
ATOM 697 C CA . LYS A 1 93 ? -3.946 -9.325 -6.817 1.00 85.94 93 LYS A CA 1
ATOM 698 C C . LYS A 1 93 ? -3.295 -8.628 -8.010 1.00 85.94 93 LYS A C 1
ATOM 700 O O . LYS A 1 93 ? -3.397 -9.130 -9.126 1.00 85.94 93 LYS A O 1
ATOM 705 N N . ILE A 1 94 ? -2.600 -7.517 -7.771 1.00 87.06 94 ILE A N 1
ATOM 706 C CA . ILE A 1 94 ? -1.849 -6.775 -8.799 1.00 87.06 94 ILE A CA 1
ATOM 707 C C . ILE A 1 94 ? -0.458 -7.397 -9.038 1.00 87.06 94 ILE A C 1
ATOM 709 O O . ILE A 1 94 ? 0.207 -7.080 -10.019 1.00 87.06 94 ILE A O 1
ATOM 713 N N . GLY A 1 95 ? -0.034 -8.342 -8.191 1.00 84.62 95 GLY A N 1
ATOM 714 C CA . GLY A 1 95 ? 1.199 -9.115 -8.366 1.00 84.62 95 GLY A CA 1
ATOM 715 C C . GLY A 1 95 ? 2.408 -8.596 -7.585 1.00 84.62 95 GLY A C 1
ATOM 716 O O . GLY A 1 95 ? 3.510 -9.100 -7.781 1.00 84.62 95 GLY A O 1
ATOM 717 N N . TRP A 1 96 ? 2.223 -7.631 -6.681 1.00 84.81 96 TRP A N 1
ATOM 718 C CA . TRP A 1 96 ? 3.303 -7.087 -5.849 1.00 84.81 96 TRP A CA 1
ATOM 719 C C . TRP A 1 96 ? 3.671 -7.991 -4.672 1.00 84.81 96 TRP A C 1
ATOM 721 O O . TRP A 1 96 ? 4.840 -8.081 -4.302 1.00 84.81 96 TRP A O 1
ATOM 731 N N . LEU A 1 97 ? 2.685 -8.671 -4.080 1.00 78.12 97 LEU A N 1
ATOM 732 C CA . LEU A 1 97 ? 2.891 -9.570 -2.946 1.00 78.12 97 LEU A CA 1
ATOM 733 C C . LEU A 1 97 ? 2.636 -11.020 -3.350 1.00 78.12 97 LEU A C 1
ATOM 735 O O . LEU A 1 97 ? 1.604 -11.353 -3.939 1.00 78.12 97 LEU A O 1
ATOM 739 N N . SER A 1 98 ? 3.554 -11.904 -2.957 1.00 64.38 98 SER A N 1
ATOM 740 C CA . SER A 1 98 ? 3.305 -13.345 -3.011 1.00 64.38 98 SER A CA 1
ATOM 741 C C . SER A 1 98 ? 2.088 -13.686 -2.147 1.00 64.38 98 SER A C 1
ATOM 743 O O . SER A 1 98 ? 1.922 -13.127 -1.067 1.00 64.38 98 SER A O 1
ATOM 745 N N . THR A 1 99 ? 1.264 -14.642 -2.585 1.00 56.91 99 THR A N 1
ATOM 746 C CA . THR A 1 99 ? 0.003 -15.044 -1.922 1.00 56.91 99 THR A CA 1
ATOM 747 C C . THR A 1 99 ? 0.161 -15.450 -0.440 1.00 56.91 99 THR A C 1
ATOM 749 O O . THR A 1 99 ? -0.826 -15.506 0.284 1.00 56.91 99 THR A O 1
ATOM 752 N N . HIS A 1 100 ? 1.389 -15.696 0.036 1.00 54.28 100 HIS A N 1
ATOM 753 C CA . HIS A 1 100 ? 1.723 -16.066 1.419 1.00 54.28 100 HIS A CA 1
ATOM 754 C C . HIS A 1 100 ? 2.485 -14.978 2.201 1.00 54.28 100 HIS A C 1
ATOM 756 O O . HIS A 1 100 ? 3.371 -15.284 3.002 1.00 54.28 100 HIS A O 1
ATOM 762 N N . TRP A 1 101 ? 2.180 -13.702 1.975 1.00 55.06 101 TRP A N 1
ATOM 763 C CA . TRP A 1 101 ? 2.734 -12.622 2.792 1.00 55.06 101 TRP A CA 1
ATOM 764 C C . TRP A 1 101 ? 2.117 -12.631 4.202 1.00 55.06 101 TRP A C 1
ATOM 766 O O . TRP A 1 101 ? 0.900 -12.548 4.345 1.00 55.06 101 TRP A O 1
ATOM 776 N N . ASN A 1 102 ? 2.946 -12.744 5.247 1.00 55.38 102 ASN A N 1
ATOM 777 C CA . ASN A 1 102 ? 2.499 -12.706 6.644 1.00 55.38 102 ASN A CA 1
ATOM 778 C C . ASN A 1 102 ? 2.719 -11.301 7.219 1.00 55.38 102 ASN A C 1
ATOM 780 O O . ASN A 1 102 ? 3.859 -10.871 7.396 1.00 55.38 102 ASN A O 1
ATOM 784 N N . TYR A 1 103 ? 1.630 -10.595 7.526 1.00 56.75 103 TYR A N 1
ATOM 785 C CA . TYR A 1 103 ? 1.676 -9.336 8.267 1.00 56.75 103 TYR A CA 1
ATOM 786 C C . TYR A 1 103 ? 1.961 -9.606 9.753 1.00 56.75 103 TYR A C 1
ATOM 788 O O . TYR A 1 103 ? 1.337 -10.470 10.366 1.00 56.75 103 TYR A O 1
ATOM 796 N N . SER A 1 104 ? 2.897 -8.860 10.342 1.00 58.94 104 SER A N 1
ATOM 797 C CA . SER A 1 104 ? 3.170 -8.888 11.781 1.00 58.94 104 SER A CA 1
ATOM 798 C C . SER A 1 104 ? 2.889 -7.510 12.363 1.00 58.94 104 SER A C 1
ATOM 800 O O . SER A 1 104 ? 3.585 -6.538 12.057 1.00 58.94 104 SER A O 1
ATOM 802 N N . ARG A 1 105 ? 1.849 -7.411 13.195 1.00 55.56 105 ARG A N 1
ATOM 803 C CA . ARG A 1 105 ? 1.502 -6.163 13.874 1.00 55.56 105 ARG A CA 1
ATOM 804 C C . ARG A 1 105 ? 2.488 -5.904 15.007 1.00 55.56 105 ARG A C 1
ATOM 806 O O . ARG A 1 105 ? 2.434 -6.548 16.055 1.00 55.56 105 ARG A O 1
ATOM 813 N N . PHE A 1 106 ? 3.351 -4.910 14.831 1.00 56.00 106 PHE A N 1
ATOM 814 C CA . PHE A 1 106 ? 4.178 -4.404 15.919 1.00 56.00 106 PHE A CA 1
ATOM 815 C C . PHE A 1 106 ? 3.347 -3.468 16.805 1.00 56.00 106 PHE A C 1
ATOM 817 O O . PHE A 1 106 ? 3.141 -2.299 16.487 1.00 56.00 106 PHE A O 1
ATOM 824 N N . ASN A 1 107 ? 2.845 -3.984 17.927 1.00 53.09 107 ASN A N 1
ATOM 825 C CA . ASN A 1 107 ? 2.276 -3.143 18.976 1.00 53.09 107 ASN A CA 1
ATOM 826 C C . ASN A 1 107 ? 3.402 -2.734 19.931 1.00 53.09 107 ASN A C 1
ATOM 828 O O . ASN A 1 107 ? 3.850 -3.544 20.742 1.00 53.09 107 ASN A O 1
ATOM 832 N N . ALA A 1 108 ? 3.830 -1.470 19.874 1.00 54.62 108 ALA A N 1
ATOM 833 C CA . ALA A 1 108 ? 4.665 -0.870 20.912 1.00 54.62 108 ALA A CA 1
ATOM 834 C C . ALA A 1 108 ? 3.824 -0.688 22.190 1.00 54.62 108 ALA A C 1
ATOM 836 O O . ALA A 1 108 ? 3.335 0.396 22.512 1.00 54.62 108 ALA A O 1
ATOM 837 N N . GLY A 1 109 ? 3.583 -1.788 22.900 1.00 49.62 109 GLY A N 1
ATOM 838 C CA . GLY A 1 109 ? 2.896 -1.796 24.180 1.00 49.62 109 GLY A CA 1
ATOM 839 C C . GLY A 1 109 ? 3.741 -1.088 25.233 1.00 49.62 109 GLY A C 1
ATOM 840 O O . GLY A 1 109 ? 4.574 -1.713 25.868 1.00 49.62 109 GLY A O 1
ATOM 841 N N . ARG A 1 110 ? 3.502 0.215 25.414 1.00 47.88 110 ARG A N 1
ATOM 842 C CA . ARG A 1 110 ? 3.934 1.045 26.552 1.00 47.88 110 ARG A CA 1
ATOM 843 C C . ARG A 1 110 ? 5.402 0.879 26.974 1.00 47.88 110 ARG A C 1
ATOM 845 O O . ARG A 1 110 ? 5.701 0.196 27.948 1.00 47.88 110 ARG A O 1
ATOM 852 N N . GLN A 1 111 ? 6.293 1.683 26.408 1.00 53.94 111 GLN A N 1
ATOM 853 C CA . GLN A 1 111 ? 7.468 2.111 27.168 1.00 53.94 111 GLN A CA 1
ATOM 854 C C . GLN A 1 111 ? 7.044 3.213 28.144 1.00 53.94 111 GLN A C 1
ATOM 856 O O . GLN A 1 111 ? 7.220 4.405 27.905 1.00 53.94 111 GLN A O 1
ATOM 861 N N . ARG A 1 112 ? 6.418 2.814 29.258 1.00 53.47 112 ARG A N 1
ATOM 862 C CA . ARG A 1 112 ? 6.344 3.683 30.433 1.00 53.47 112 ARG A CA 1
ATOM 863 C C . ARG A 1 112 ? 7.718 3.619 31.095 1.00 53.47 112 ARG A C 1
ATOM 865 O O . ARG A 1 112 ? 7.909 2.857 32.030 1.00 53.47 112 ARG A O 1
ATOM 872 N N . PHE A 1 113 ? 8.680 4.368 30.564 1.00 52.66 113 PHE A N 1
ATOM 873 C CA . PHE A 1 113 ? 9.931 4.606 31.271 1.00 52.66 113 PHE A CA 1
ATOM 874 C C . PHE A 1 113 ? 9.605 5.461 32.497 1.00 52.66 113 PHE A C 1
ATOM 876 O O . PHE A 1 113 ? 9.350 6.659 32.387 1.00 52.66 113 PHE A O 1
ATOM 883 N N . THR A 1 114 ? 9.516 4.833 33.664 1.00 59.59 114 THR A N 1
ATOM 884 C CA . THR A 1 114 ? 9.539 5.544 34.940 1.00 59.59 114 THR A CA 1
ATOM 885 C C . THR A 1 114 ? 10.942 6.112 35.118 1.00 59.59 114 THR A C 1
ATOM 887 O O . THR A 1 114 ? 11.918 5.364 35.107 1.00 59.59 114 THR A O 1
ATOM 890 N N . MET A 1 115 ? 11.044 7.440 35.241 1.00 58.09 115 MET A N 1
ATOM 891 C CA . MET A 1 115 ? 12.308 8.169 35.435 1.00 58.09 115 MET A CA 1
ATOM 892 C C . MET A 1 115 ? 13.129 7.602 36.612 1.00 58.09 115 MET A C 1
ATOM 894 O O . MET A 1 115 ? 14.354 7.691 36.608 1.00 58.09 115 MET A O 1
ATOM 898 N N . ASP A 1 116 ? 12.460 6.975 37.583 1.00 57.12 116 ASP A N 1
ATOM 899 C CA . ASP A 1 116 ? 13.062 6.322 38.745 1.00 57.12 116 ASP A CA 1
ATOM 900 C C . ASP A 1 116 ? 14.021 5.166 38.392 1.00 57.12 116 ASP A C 1
ATOM 902 O O . ASP A 1 116 ? 15.033 4.999 39.067 1.00 57.12 116 ASP A O 1
ATOM 906 N N . GLU A 1 117 ? 13.766 4.406 37.317 1.00 57.25 117 GLU A N 1
ATOM 907 C CA . GLU A 1 117 ? 14.624 3.272 36.915 1.00 57.25 117 GLU A CA 1
ATOM 908 C C . GLU A 1 117 ? 15.910 3.768 36.225 1.00 57.25 117 GLU A C 1
ATOM 910 O O . GLU A 1 117 ? 17.014 3.320 36.528 1.00 57.25 117 GLU A O 1
ATOM 915 N N . VAL A 1 118 ? 15.780 4.773 35.349 1.00 59.19 118 VAL A N 1
ATOM 916 C CA . VAL A 1 118 ? 16.908 5.361 34.600 1.00 59.19 118 VAL A CA 1
ATOM 917 C C . VAL A 1 118 ? 17.820 6.181 35.519 1.00 59.19 118 VAL A C 1
ATOM 919 O O . VAL A 1 118 ? 19.039 6.193 35.348 1.00 59.19 118 VAL A O 1
ATOM 922 N N . GLY A 1 119 ? 17.253 6.844 36.532 1.00 59.53 119 GLY A N 1
ATOM 923 C CA . GLY A 1 119 ? 18.032 7.593 37.517 1.00 59.53 119 GLY A CA 1
ATOM 924 C C . GLY A 1 119 ? 18.975 6.702 38.330 1.00 59.53 119 GLY A C 1
ATOM 925 O O . GLY A 1 119 ? 20.127 7.072 38.556 1.00 59.53 119 GLY A O 1
ATOM 926 N N . LEU A 1 120 ? 18.525 5.510 38.729 1.00 61.94 120 LEU A N 1
ATOM 927 C CA . LEU A 1 120 ? 19.334 4.584 39.527 1.00 61.94 120 LEU A CA 1
ATOM 928 C C . LEU A 1 120 ? 20.462 3.928 38.719 1.00 61.94 120 LEU A C 1
ATOM 930 O O . LEU A 1 120 ? 21.537 3.700 39.272 1.00 61.94 120 LEU A O 1
ATOM 934 N N . GLU A 1 121 ? 20.274 3.683 37.420 1.00 58.34 121 GLU A N 1
ATOM 935 C CA . GLU A 1 121 ? 21.316 3.101 36.560 1.00 58.34 121 GLU A CA 1
ATOM 936 C C . GLU A 1 121 ? 22.457 4.098 36.267 1.00 58.34 121 GLU A C 1
ATOM 938 O O . GLU A 1 121 ? 23.640 3.741 36.294 1.00 58.34 121 GLU A O 1
ATOM 943 N N . ILE A 1 122 ? 22.134 5.383 36.072 1.00 60.03 122 ILE A N 1
ATOM 944 C CA . ILE A 1 122 ? 23.144 6.444 35.898 1.00 60.03 122 ILE A CA 1
ATOM 945 C C . ILE A 1 122 ? 23.919 6.670 37.202 1.00 60.03 122 ILE A C 1
ATOM 947 O O . ILE A 1 122 ? 25.143 6.803 37.186 1.00 60.03 122 ILE A O 1
ATOM 951 N N . LEU A 1 123 ? 23.231 6.669 38.346 1.00 59.25 123 LEU A N 1
ATOM 952 C CA . LEU A 1 123 ? 23.898 6.778 39.643 1.00 59.25 123 LEU A CA 1
ATOM 953 C C . LEU A 1 123 ? 24.763 5.542 39.930 1.00 59.25 123 LEU A C 1
ATOM 955 O O . LEU A 1 123 ? 25.903 5.691 40.358 1.00 59.25 123 LEU A O 1
ATOM 959 N N . GLY A 1 124 ? 24.278 4.334 39.629 1.00 58.16 124 GLY A N 1
ATOM 960 C CA . GLY A 1 124 ? 25.040 3.091 39.772 1.00 58.16 124 GLY A CA 1
ATOM 961 C C . GLY A 1 124 ? 26.310 3.074 38.917 1.00 58.16 124 GLY A C 1
ATOM 962 O O . GLY A 1 124 ? 27.396 2.805 39.432 1.00 58.16 124 GLY A O 1
ATOM 963 N N . SER A 1 125 ? 26.200 3.441 37.638 1.00 56.53 125 SER A N 1
ATOM 964 C CA . SER A 1 125 ? 27.339 3.497 36.711 1.00 56.53 125 SER A CA 1
ATOM 965 C C . SER A 1 125 ? 28.358 4.583 37.073 1.00 56.53 125 SER A C 1
ATOM 967 O O . SER A 1 125 ? 29.561 4.339 36.967 1.00 56.53 125 SER A O 1
ATOM 969 N N . ALA A 1 126 ? 27.920 5.738 37.586 1.00 55.78 126 ALA A N 1
ATOM 970 C CA . ALA A 1 126 ? 28.820 6.778 38.086 1.00 55.78 126 ALA A CA 1
ATOM 971 C C . ALA A 1 126 ? 29.616 6.321 39.323 1.00 55.78 126 ALA A C 1
ATOM 973 O O . ALA A 1 126 ? 30.807 6.614 39.434 1.00 55.78 126 ALA A O 1
ATOM 974 N N . ILE A 1 127 ? 28.995 5.556 40.231 1.00 58.75 127 ILE A N 1
ATOM 975 C CA . ILE A 1 127 ? 29.681 5.007 41.412 1.00 58.75 127 ILE A CA 1
ATOM 976 C C . ILE A 1 127 ? 30.668 3.905 40.997 1.00 58.75 127 ILE A C 1
ATOM 978 O O . ILE A 1 127 ? 31.788 3.865 41.503 1.00 58.75 127 ILE A O 1
ATOM 982 N N . THR A 1 128 ? 30.304 3.042 40.040 1.00 57.72 128 THR A N 1
ATOM 983 C CA . THR A 1 128 ? 31.216 2.019 39.496 1.00 57.72 128 THR A CA 1
ATOM 984 C C . THR A 1 128 ? 32.411 2.642 38.766 1.00 57.72 128 THR A C 1
ATOM 986 O O . THR A 1 128 ? 33.534 2.174 38.942 1.00 57.72 128 THR A O 1
ATOM 989 N N . ALA A 1 129 ? 32.208 3.727 38.011 1.00 56.56 129 ALA A N 1
ATOM 990 C CA . ALA A 1 129 ? 33.286 4.452 37.337 1.00 56.56 129 ALA A CA 1
ATOM 991 C C . ALA A 1 129 ? 34.240 5.159 38.320 1.00 56.56 129 ALA A C 1
ATOM 993 O O . ALA A 1 129 ? 35.440 5.227 38.066 1.00 56.56 129 ALA A O 1
ATOM 994 N N . ALA A 1 130 ? 33.733 5.642 39.459 1.00 58.75 130 ALA A N 1
ATOM 995 C CA . ALA A 1 130 ? 34.543 6.288 40.495 1.00 58.75 130 ALA A CA 1
ATOM 996 C C . ALA A 1 130 ? 35.294 5.302 41.416 1.00 58.75 130 ALA A C 1
ATOM 998 O O . ALA A 1 130 ? 36.215 5.710 42.121 1.00 58.75 130 ALA A O 1
ATOM 999 N N . ALA A 1 131 ? 34.916 4.019 41.427 1.00 59.22 131 ALA A N 1
ATOM 1000 C CA . ALA A 1 131 ? 35.507 2.992 42.291 1.00 59.22 131 ALA A CA 1
ATOM 1001 C C . ALA A 1 131 ? 36.685 2.223 41.659 1.00 59.22 131 ALA A C 1
ATOM 1003 O O . ALA A 1 131 ? 37.288 1.387 42.331 1.00 59.22 131 ALA A O 1
ATOM 1004 N N . LEU A 1 132 ? 37.038 2.489 40.395 1.00 52.47 132 LEU A N 1
ATOM 1005 C CA . LEU A 1 132 ? 38.254 1.949 39.783 1.00 52.47 132 LEU A CA 1
ATOM 1006 C C . LEU A 1 132 ? 39.482 2.753 40.255 1.00 52.47 132 LEU A C 1
ATOM 1008 O O . LEU A 1 132 ? 39.583 3.941 39.946 1.00 52.47 132 LEU A O 1
ATOM 1012 N N . PRO A 1 133 ? 40.447 2.136 40.966 1.00 54.81 133 PRO A N 1
ATOM 1013 C CA . PRO A 1 133 ? 41.725 2.772 41.247 1.00 54.81 133 PRO A CA 1
ATOM 1014 C C . PRO A 1 133 ? 42.479 2.927 39.924 1.00 54.81 133 PRO A C 1
ATOM 1016 O O . PRO A 1 133 ? 42.793 1.934 39.266 1.00 54.81 133 PRO A O 1
ATOM 1019 N N . GLY A 1 134 ? 42.756 4.163 39.513 1.00 56.78 134 GLY A N 1
ATOM 1020 C CA . GLY A 1 134 ? 43.620 4.411 38.361 1.00 56.78 134 GLY A CA 1
ATOM 1021 C C . GLY A 1 134 ? 45.027 3.855 38.625 1.00 56.78 134 GLY A C 1
ATOM 1022 O O . GLY A 1 134 ? 45.566 4.103 39.708 1.00 56.78 134 GLY A O 1
ATOM 1023 N N . PRO A 1 135 ? 45.650 3.111 37.693 1.00 51.62 135 PRO A N 1
ATOM 1024 C CA . PRO A 1 135 ? 47.057 2.786 37.831 1.00 51.62 135 PRO A CA 1
ATOM 1025 C C . PRO A 1 135 ? 47.886 4.057 37.615 1.00 51.62 135 PRO A C 1
ATOM 1027 O O . PRO A 1 135 ? 47.779 4.741 36.596 1.00 51.62 135 PRO A O 1
ATOM 1030 N N . ALA A 1 136 ? 48.683 4.377 38.631 1.00 40.34 136 ALA A N 1
ATOM 1031 C CA . ALA A 1 136 ? 49.788 5.309 38.541 1.00 40.34 136 ALA A CA 1
ATOM 1032 C C . ALA A 1 136 ? 50.919 4.695 37.698 1.00 40.34 136 ALA A C 1
ATOM 1034 O O . ALA A 1 136 ? 51.291 3.546 37.944 1.00 40.34 136 ALA A O 1
ATOM 1035 N N . SER A 1 137 ? 51.478 5.535 36.817 1.00 42.56 137 SER A N 1
ATOM 1036 C CA . SER A 1 137 ? 52.696 5.366 35.999 1.00 42.56 137 SER A CA 1
ATOM 1037 C C . SER A 1 137 ? 52.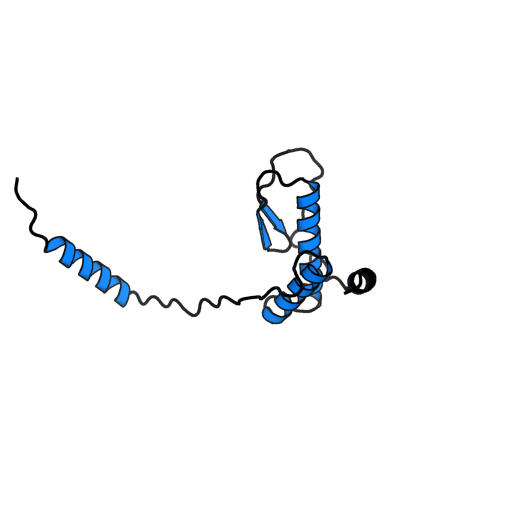643 4.400 34.817 1.00 42.56 137 SER A C 1
ATOM 1039 O O . SER A 1 137 ? 52.367 3.198 35.009 1.00 42.56 137 SER A O 1
#

Mean predicted aligned error: 16.07 Å